Protein AF-A0A9Q0XWT3-F1 (afdb_monomer_lite)

Radius of gyration: 27.03 Å; chains: 1; bounding box: 46×19×81 Å

Foldseek 3Di:
DLVVQLVVLVVCVVVLVVDDPVCSVVVVVVSVVSNVVSVVVVVVVVVVVVVVVVVVVVVLLVVVQVVCVVVVNPPNDPQVPFDCPVPDSHDPCVVVVVVVVVVVVVVVD

Sequence (109 aa):
MAACQWALLNKLQPNLDTLPDMTRGDTSVAYQETLAESAQQMPLDRHTMDYATKSIATAVIIQHIAWFRLGSLAICSQTEDLSIDGEGLFHNTTDEIMNYIQKRRTTAK

Secondary structure (DSSP, 8-state):
-HHHHHHHHHHHHHHHTTS-HHHHHHHHHHHHHHHHHHHHHHHHHHHHHHHHHHHHHHHHHHHHHHHHHHTT----SSSTT----SSSSS-TTHHHHHHHHHHHHHHT-

Organism: NCBI:txid171643

pLDDT: mean 73.63, std 10.04, range [46.22, 89.12]

Structure (mmCIF, N/CA/C/O backbone):
data_AF-A0A9Q0XWT3-F1
#
_entry.id   AF-A0A9Q0XWT3-F1
#
loop_
_atom_site.group_PDB
_atom_site.id
_atom_site.type_symbol
_atom_site.label_atom_id
_atom_site.label_alt_id
_atom_site.label_comp_id
_atom_site.label_asym_id
_atom_site.label_entity_id
_atom_site.label_seq_id
_atom_site.pdbx_PDB_ins_code
_atom_site.Cartn_x
_atom_site.Cartn_y
_atom_site.Cartn_z
_atom_site.occupancy
_atom_site.B_iso_or_equiv
_atom_site.auth_seq_id
_atom_site.auth_comp_id
_atom_site.auth_asym_id
_atom_site.auth_atom_id
_atom_site.pdbx_PDB_model_num
ATOM 1 N N . MET A 1 1 ? 2.420 -0.225 -9.006 1.00 54.72 1 MET A N 1
ATOM 2 C CA . MET A 1 1 ? 2.632 -0.419 -10.467 1.00 54.72 1 MET A CA 1
ATOM 3 C C . MET A 1 1 ? 4.088 -0.184 -10.893 1.00 54.72 1 MET A C 1
ATOM 5 O O . MET A 1 1 ? 4.532 -0.816 -11.847 1.00 54.72 1 MET A O 1
ATOM 9 N N . ALA A 1 2 ? 4.859 0.612 -10.141 1.00 64.31 2 ALA A N 1
ATOM 10 C CA . ALA A 1 2 ? 6.248 0.974 -10.445 1.00 64.31 2 ALA A CA 1
ATOM 11 C C . ALA A 1 2 ? 7.226 -0.207 -10.661 1.00 64.31 2 ALA A C 1
ATOM 13 O O . ALA A 1 2 ? 8.051 -0.162 -11.568 1.00 64.31 2 ALA A O 1
ATOM 14 N N . ALA A 1 3 ? 7.127 -1.297 -9.887 1.00 67.00 3 ALA A N 1
ATOM 15 C CA . ALA A 1 3 ? 8.070 -2.424 -9.989 1.00 67.00 3 ALA A CA 1
ATOM 16 C C . ALA A 1 3 ? 7.982 -3.190 -11.327 1.00 67.00 3 ALA A C 1
ATOM 18 O O . ALA A 1 3 ? 9.003 -3.599 -11.878 1.00 67.00 3 ALA A O 1
ATOM 19 N N . CYS A 1 4 ? 6.772 -3.359 -11.875 1.00 71.62 4 CYS A N 1
ATOM 20 C CA . CYS A 1 4 ? 6.581 -3.990 -13.186 1.00 71.62 4 CYS A CA 1
ATOM 21 C C . CYS A 1 4 ? 7.065 -3.080 -14.320 1.00 71.62 4 CYS A C 1
ATOM 23 O O . CYS A 1 4 ? 7.706 -3.557 -15.252 1.00 71.62 4 CYS A O 1
ATOM 25 N N . GLN A 1 5 ? 6.803 -1.774 -14.220 1.00 76.00 5 GLN A N 1
ATOM 26 C CA . GLN A 1 5 ? 7.253 -0.789 -15.204 1.00 76.00 5 GLN A CA 1
ATOM 27 C C . GLN A 1 5 ? 8.785 -0.684 -15.237 1.00 76.00 5 GLN A C 1
ATOM 29 O O . GLN A 1 5 ? 9.377 -0.751 -16.310 1.00 76.00 5 GLN A O 1
ATOM 34 N N . TRP A 1 6 ? 9.435 -0.638 -14.073 1.00 78.62 6 TRP A N 1
ATOM 35 C CA . TRP A 1 6 ? 10.895 -0.639 -13.958 1.00 78.62 6 TRP A CA 1
ATOM 36 C C . TRP A 1 6 ? 11.531 -1.909 -14.549 1.00 78.62 6 TRP A C 1
ATOM 38 O O . TRP A 1 6 ? 12.494 -1.840 -15.313 1.00 78.62 6 TRP A O 1
ATOM 48 N N . ALA A 1 7 ? 10.956 -3.083 -14.268 1.00 78.81 7 ALA A N 1
ATOM 49 C CA . ALA A 1 7 ? 11.440 -4.348 -14.819 1.00 78.81 7 ALA A CA 1
ATOM 50 C C . ALA A 1 7 ? 11.287 -4.436 -16.350 1.00 78.81 7 ALA A C 1
ATOM 52 O O . ALA A 1 7 ? 12.130 -5.035 -17.019 1.00 78.81 7 ALA A O 1
ATOM 53 N N . LEU A 1 8 ? 10.225 -3.849 -16.910 1.00 79.44 8 LEU A N 1
ATOM 54 C CA . LEU A 1 8 ? 10.019 -3.764 -18.358 1.00 79.44 8 LEU A CA 1
ATOM 55 C C . LEU A 1 8 ? 11.006 -2.792 -19.016 1.00 79.44 8 LEU A C 1
ATOM 57 O O . LEU A 1 8 ? 11.576 -3.132 -20.051 1.00 79.44 8 LEU A O 1
ATOM 61 N N . LEU A 1 9 ? 11.262 -1.636 -18.395 1.00 80.56 9 LEU A N 1
ATOM 62 C CA . LEU A 1 9 ? 12.236 -0.652 -18.879 1.00 80.56 9 LEU A CA 1
ATOM 63 C C . LEU A 1 9 ? 13.650 -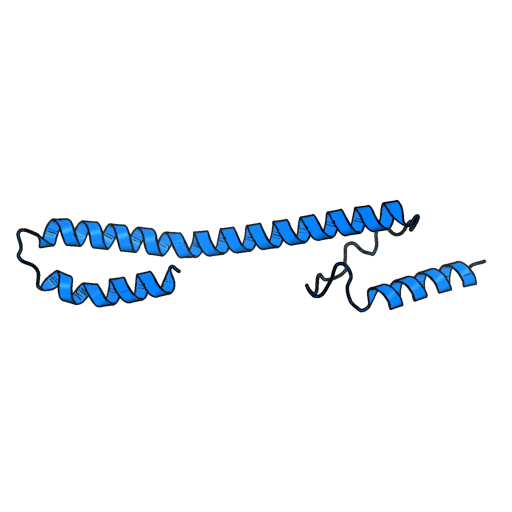1.245 -18.933 1.00 80.56 9 LEU A C 1
ATOM 65 O O . LEU A 1 9 ? 14.292 -1.203 -19.979 1.00 80.56 9 LEU A O 1
ATOM 69 N N . ASN A 1 10 ? 14.090 -1.941 -17.885 1.00 81.38 10 ASN A N 1
ATOM 70 C CA . ASN A 1 10 ? 15.409 -2.585 -17.893 1.00 81.38 10 ASN A CA 1
ATOM 71 C C . ASN A 1 10 ? 15.557 -3.676 -18.966 1.00 81.38 10 ASN A C 1
ATOM 73 O O . ASN A 1 10 ? 16.655 -3.914 -19.462 1.00 81.38 10 ASN A O 1
ATOM 77 N N . LYS A 1 11 ? 14.460 -4.339 -19.354 1.00 82.12 11 LYS A N 1
ATOM 78 C CA . LYS A 1 11 ? 14.463 -5.298 -20.472 1.00 82.12 11 LYS A CA 1
ATOM 79 C C . LYS A 1 11 ? 14.521 -4.620 -21.843 1.00 82.12 11 LYS A C 1
ATOM 81 O O . LYS A 1 11 ? 14.941 -5.259 -22.803 1.00 82.12 11 LYS A O 1
ATOM 86 N N . LEU A 1 12 ? 14.102 -3.358 -21.944 1.00 79.38 12 LEU A N 1
ATOM 87 C CA . LEU A 1 12 ? 14.168 -2.553 -23.167 1.00 79.38 12 LEU A CA 1
ATOM 88 C C . LEU A 1 12 ? 15.559 -1.948 -23.400 1.00 79.38 12 LEU A C 1
ATOM 90 O O . LEU A 1 12 ? 15.914 -1.703 -24.550 1.00 79.38 12 LEU A O 1
ATOM 94 N N . GLN A 1 13 ? 16.364 -1.780 -22.347 1.00 79.25 13 GLN A N 1
ATOM 95 C CA . GLN A 1 13 ? 17.728 -1.247 -22.420 1.00 79.25 13 GLN A CA 1
ATOM 96 C C . GLN A 1 13 ? 18.627 -1.873 -23.504 1.00 79.25 13 GLN A C 1
ATOM 98 O O . GLN A 1 13 ? 19.150 -1.120 -24.320 1.00 79.25 13 GLN A O 1
ATOM 103 N N . PRO A 1 14 ? 18.776 -3.207 -23.614 1.00 79.94 14 PRO A N 1
ATOM 104 C CA . PRO A 1 14 ? 19.620 -3.802 -24.656 1.00 79.94 14 PRO A CA 1
ATOM 105 C C . PRO A 1 14 ? 19.090 -3.574 -26.080 1.00 79.94 14 PRO A C 1
ATOM 107 O O . PRO A 1 14 ? 19.856 -3.618 -27.038 1.00 79.94 14 PRO A O 1
ATOM 110 N N . ASN A 1 15 ? 17.788 -3.315 -26.241 1.00 77.94 15 ASN A N 1
ATOM 111 C CA . ASN A 1 15 ? 17.206 -3.030 -27.550 1.00 77.94 15 ASN A CA 1
ATOM 112 C C . ASN A 1 15 ? 17.485 -1.584 -27.980 1.00 77.94 15 ASN A C 1
ATOM 114 O O . ASN A 1 15 ? 17.614 -1.336 -29.177 1.00 77.94 15 ASN A O 1
ATOM 118 N N . LEU A 1 16 ? 17.647 -0.655 -27.028 1.00 72.44 16 LEU A N 1
ATOM 119 C CA . LEU A 1 16 ? 17.985 0.749 -27.298 1.00 72.44 16 LEU A CA 1
ATOM 120 C C . LEU A 1 16 ? 19.351 0.900 -27.987 1.00 72.44 16 LEU A C 1
ATOM 122 O O . LEU A 1 16 ? 19.511 1.725 -28.888 1.00 72.44 16 LEU A O 1
ATOM 126 N N . ASP A 1 17 ? 20.303 0.032 -27.646 1.00 74.12 17 ASP A N 1
ATOM 127 C CA . ASP A 1 17 ? 21.642 0.025 -28.242 1.00 74.12 17 ASP A CA 1
ATOM 128 C C . ASP A 1 17 ? 21.638 -0.425 -29.713 1.00 74.12 17 ASP A C 1
ATOM 130 O O . ASP A 1 17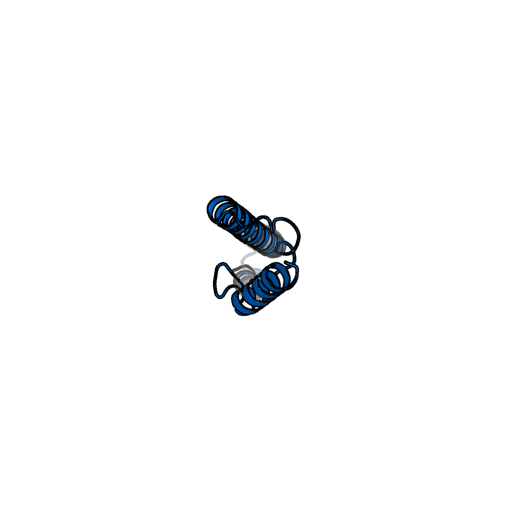 ? 22.539 -0.084 -30.479 1.00 74.12 17 ASP A O 1
ATOM 134 N N . THR A 1 18 ? 20.592 -1.135 -30.149 1.00 80.25 18 THR A N 1
ATOM 135 C CA . THR A 1 18 ? 20.456 -1.619 -31.533 1.00 80.25 18 THR A CA 1
ATOM 136 C C . THR A 1 18 ? 19.775 -0.624 -32.476 1.00 80.25 18 THR A C 1
ATOM 138 O O . THR A 1 18 ? 19.715 -0.877 -33.681 1.00 80.25 18 THR A O 1
ATOM 141 N N . LEU A 1 19 ? 19.289 0.520 -31.970 1.00 76.81 19 LEU A N 1
ATOM 142 C CA . LEU A 1 19 ? 18.659 1.533 -32.820 1.00 76.81 19 LEU A CA 1
ATOM 143 C C . LEU A 1 19 ? 19.671 2.260 -33.723 1.00 76.81 19 LEU A C 1
ATOM 145 O O . LEU A 1 19 ? 20.827 2.443 -33.330 1.00 76.81 19 LEU A O 1
ATOM 149 N N . PRO A 1 20 ? 19.224 2.745 -34.898 1.00 79.44 20 PRO A N 1
ATOM 150 C CA . PRO A 1 20 ? 19.990 3.661 -35.737 1.00 79.44 20 PRO A CA 1
ATOM 151 C C . PRO A 1 20 ? 20.394 4.935 -34.981 1.00 79.44 20 PRO A C 1
ATOM 153 O O . PRO A 1 20 ? 19.610 5.474 -34.193 1.00 79.44 20 PRO A O 1
ATOM 156 N N . ASP A 1 21 ? 21.584 5.467 -35.277 1.00 73.75 21 ASP A N 1
ATOM 157 C CA . ASP A 1 21 ? 22.158 6.624 -34.570 1.00 73.75 21 ASP A CA 1
ATOM 158 C C . ASP A 1 21 ? 21.261 7.875 -34.611 1.00 73.75 21 ASP A C 1
ATOM 160 O O . ASP A 1 21 ? 21.226 8.631 -33.643 1.00 73.75 21 ASP A O 1
ATOM 164 N N . MET A 1 22 ? 20.474 8.062 -35.681 1.00 70.88 22 MET A N 1
ATOM 165 C CA . MET A 1 22 ? 19.546 9.198 -35.819 1.00 70.88 22 MET A CA 1
ATOM 166 C C . MET A 1 22 ? 18.401 9.188 -34.797 1.00 70.88 22 MET A C 1
ATOM 168 O O . MET A 1 22 ? 17.849 10.240 -34.507 1.00 70.88 22 MET A O 1
ATOM 172 N N . THR A 1 23 ? 18.039 8.022 -34.257 1.00 75.12 23 THR A N 1
ATOM 173 C CA . THR A 1 23 ? 16.949 7.871 -33.275 1.00 75.12 23 THR A CA 1
ATOM 174 C C . THR A 1 23 ? 17.455 7.550 -31.874 1.00 75.12 23 THR A C 1
ATOM 176 O O . THR A 1 23 ? 16.741 7.784 -30.903 1.00 75.12 23 THR A O 1
ATOM 179 N N . ARG A 1 24 ? 18.692 7.042 -31.753 1.00 76.94 24 ARG A N 1
ATOM 180 C CA . ARG A 1 24 ? 19.267 6.591 -30.479 1.00 76.94 24 ARG A CA 1
ATOM 181 C C . ARG A 1 24 ? 19.334 7.717 -29.444 1.00 76.94 24 ARG A C 1
ATOM 183 O O . ARG A 1 24 ? 19.035 7.470 -28.279 1.00 76.94 24 ARG A O 1
ATOM 190 N N . GLY A 1 25 ? 19.681 8.936 -29.867 1.00 76.69 25 GLY A N 1
ATOM 191 C CA . GLY A 1 25 ? 19.765 10.110 -28.992 1.00 76.69 25 GLY A CA 1
ATOM 192 C C . GLY A 1 25 ? 18.444 10.405 -28.280 1.00 76.69 25 GLY A C 1
ATOM 193 O O . GLY A 1 25 ? 18.375 10.316 -27.055 1.00 76.69 25 GLY A O 1
ATOM 194 N N . ASP A 1 26 ? 17.384 10.655 -29.048 1.00 78.19 26 ASP A N 1
ATOM 195 C CA . ASP A 1 26 ? 16.062 10.997 -28.512 1.00 78.19 26 ASP A CA 1
ATOM 196 C C . ASP A 1 26 ? 15.465 9.852 -27.680 1.00 78.19 26 ASP A C 1
ATOM 198 O O . ASP A 1 26 ? 14.919 10.075 -26.599 1.00 78.19 26 ASP A O 1
ATOM 202 N N . THR A 1 27 ? 15.630 8.601 -28.127 1.00 79.94 27 THR A N 1
ATOM 203 C CA . THR A 1 27 ? 15.138 7.439 -27.369 1.00 79.94 27 THR A CA 1
ATOM 204 C C . THR A 1 27 ? 15.902 7.202 -26.067 1.00 79.94 27 THR A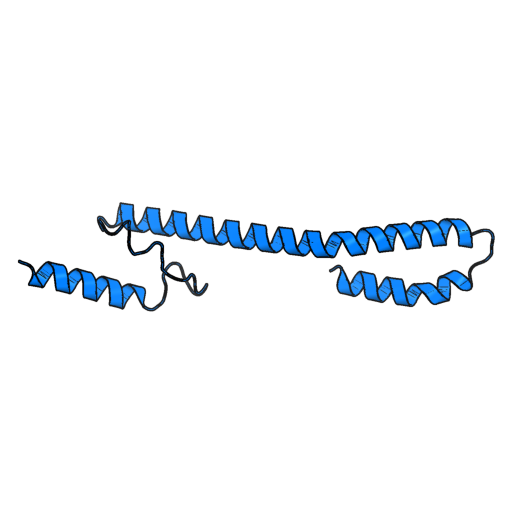 C 1
ATOM 206 O O . THR A 1 27 ? 15.311 6.729 -25.100 1.00 79.94 27 THR A O 1
ATOM 209 N N . SER A 1 28 ? 17.192 7.547 -26.011 1.00 80.56 28 SER A N 1
ATOM 210 C CA . SER A 1 28 ? 18.002 7.437 -24.792 1.00 80.56 28 SER A CA 1
ATOM 211 C C . SER A 1 28 ? 17.588 8.480 -23.754 1.00 80.56 28 SER A C 1
ATOM 213 O O . SER A 1 28 ? 17.446 8.153 -22.577 1.00 80.56 28 SER A O 1
ATOM 215 N N . VAL A 1 29 ? 17.304 9.712 -24.191 1.00 83.06 29 VAL A N 1
ATOM 216 C CA . VAL A 1 29 ? 16.776 10.769 -23.314 1.00 83.06 29 VAL A CA 1
ATOM 217 C C . VAL A 1 29 ? 15.413 10.366 -22.749 1.00 83.06 29 VAL A C 1
ATOM 219 O O . VAL A 1 29 ? 15.242 10.349 -21.532 1.00 83.06 29 VAL A O 1
ATOM 222 N N . ALA A 1 30 ? 14.481 9.921 -23.599 1.00 82.12 30 ALA A N 1
ATOM 223 C CA . ALA A 1 30 ? 13.169 9.448 -23.152 1.00 82.12 30 ALA A CA 1
ATOM 224 C C . ALA A 1 30 ? 13.266 8.234 -22.201 1.00 82.12 30 ALA A C 1
ATOM 226 O O . ALA A 1 30 ? 12.503 8.108 -21.240 1.00 82.12 30 ALA A O 1
ATOM 227 N N . TYR A 1 31 ? 14.230 7.337 -22.425 1.00 84.38 31 TYR A N 1
ATOM 228 C CA . TYR A 1 31 ? 14.495 6.213 -21.526 1.00 84.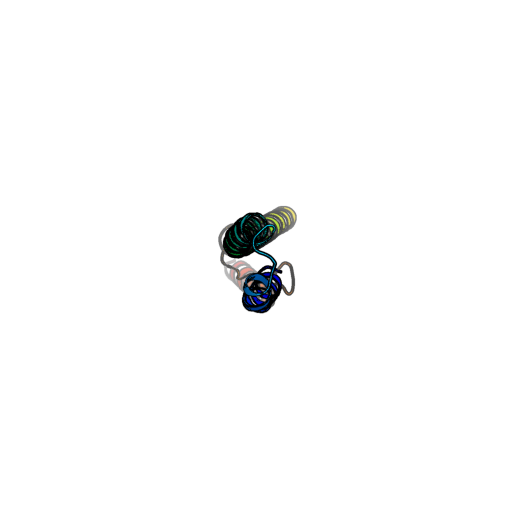38 31 TYR A CA 1
ATOM 229 C C . TYR A 1 31 ? 14.995 6.672 -20.145 1.00 84.38 31 TYR A C 1
ATOM 231 O O . TYR A 1 31 ? 14.559 6.157 -19.116 1.00 84.38 31 TYR A O 1
ATOM 239 N N . GLN A 1 32 ? 15.876 7.671 -20.098 1.00 82.94 32 GLN A N 1
ATOM 240 C CA . GLN A 1 32 ? 16.359 8.234 -18.835 1.00 82.94 32 GLN A CA 1
ATOM 241 C C . GLN A 1 32 ? 15.255 8.973 -18.071 1.00 82.94 32 GLN A C 1
ATOM 243 O O . GLN A 1 32 ? 15.143 8.811 -16.855 1.00 82.94 32 GLN A O 1
ATOM 248 N N . GLU A 1 33 ? 14.411 9.731 -18.771 1.00 82.94 33 GLU A N 1
ATOM 249 C CA . GLU A 1 33 ? 13.260 10.416 -18.174 1.00 82.94 33 GLU A CA 1
ATOM 250 C C . GLU A 1 33 ? 12.255 9.420 -17.582 1.00 82.94 33 GLU A C 1
ATOM 252 O O . GLU A 1 33 ? 11.847 9.558 -16.429 1.00 82.94 33 GLU A O 1
ATOM 257 N N . THR A 1 34 ? 11.926 8.354 -18.316 1.00 82.31 34 THR A N 1
ATOM 258 C CA . THR A 1 34 ? 11.007 7.308 -17.832 1.00 82.31 34 THR A CA 1
ATOM 259 C C . THR A 1 34 ? 11.578 6.510 -16.658 1.00 82.31 34 THR A C 1
ATOM 261 O O . THR A 1 34 ? 10.836 6.141 -15.742 1.00 82.31 34 THR A O 1
ATOM 264 N N . LEU A 1 35 ? 12.895 6.281 -16.618 1.00 82.75 35 LEU A N 1
ATOM 265 C CA . LEU A 1 35 ? 13.555 5.712 -15.442 1.00 82.75 35 LEU A CA 1
ATOM 266 C C . LEU A 1 35 ? 13.447 6.641 -14.228 1.00 82.75 35 LEU A C 1
ATOM 268 O O . LEU A 1 35 ? 13.083 6.173 -13.145 1.00 82.75 35 LEU A O 1
ATOM 272 N N . ALA A 1 36 ? 13.713 7.938 -14.398 1.00 82.56 36 ALA A N 1
ATOM 273 C CA . ALA A 1 36 ? 13.606 8.923 -13.325 1.00 82.56 36 ALA A CA 1
ATOM 274 C C . ALA A 1 36 ? 12.170 9.022 -12.779 1.00 82.56 36 ALA A C 1
ATOM 276 O O . ALA A 1 36 ? 11.974 9.028 -11.563 1.00 82.56 36 ALA A O 1
ATOM 277 N N . GLU A 1 37 ? 11.167 9.011 -13.657 1.00 81.56 37 GLU A N 1
ATOM 278 C CA . GLU A 1 37 ? 9.755 9.011 -13.273 1.00 81.56 37 GLU A CA 1
ATOM 279 C C . GLU A 1 37 ? 9.379 7.733 -12.504 1.00 81.56 37 GLU A C 1
ATOM 281 O O . GLU A 1 37 ? 8.787 7.800 -11.426 1.00 81.56 37 GLU A O 1
ATOM 286 N N . SER A 1 38 ? 9.799 6.557 -12.987 1.00 79.75 38 SER A N 1
ATOM 287 C CA . SER A 1 38 ? 9.529 5.279 -12.309 1.00 79.75 38 SER A CA 1
ATOM 288 C C . SER A 1 38 ? 10.138 5.211 -10.900 1.00 79.75 38 SER A C 1
ATOM 290 O O . SER A 1 38 ? 9.537 4.647 -9.981 1.00 79.75 38 SER A O 1
ATOM 292 N N . ALA A 1 39 ? 11.303 5.837 -10.700 1.00 79.75 39 ALA A N 1
ATOM 293 C CA . ALA A 1 39 ? 11.954 5.925 -9.399 1.00 79.75 39 ALA A CA 1
ATOM 294 C C . ALA A 1 39 ? 11.180 6.825 -8.421 1.00 79.75 39 ALA A C 1
ATOM 296 O O . ALA A 1 39 ? 11.178 6.558 -7.220 1.00 79.75 39 ALA A O 1
ATOM 297 N N . GLN A 1 40 ? 10.488 7.854 -8.919 1.00 81.12 40 GLN A N 1
ATOM 298 C CA . GLN A 1 40 ? 9.650 8.750 -8.114 1.00 81.12 40 GLN A CA 1
ATOM 299 C C . GLN A 1 40 ? 8.270 8.158 -7.787 1.00 81.12 40 GLN A C 1
ATOM 301 O O . GLN A 1 40 ? 7.664 8.527 -6.781 1.00 81.12 40 GLN A O 1
ATOM 306 N N . GLN A 1 41 ? 7.786 7.193 -8.571 1.00 80.25 41 GLN A N 1
ATOM 307 C CA . GLN A 1 41 ? 6.515 6.520 -8.294 1.00 80.25 41 GLN A CA 1
ATOM 308 C C . GLN A 1 41 ? 6.563 5.635 -7.041 1.00 80.25 41 GLN A C 1
ATOM 310 O O . GLN A 1 41 ? 5.581 5.561 -6.313 1.00 80.25 41 GLN A O 1
ATOM 315 N N . MET A 1 42 ? 7.696 4.991 -6.733 1.00 75.75 42 MET A N 1
ATOM 316 C CA . MET A 1 42 ? 7.822 4.171 -5.516 1.00 75.75 42 MET A CA 1
ATOM 317 C C . MET A 1 42 ? 7.623 4.959 -4.205 1.00 75.75 42 MET A C 1
ATOM 319 O O . MET A 1 42 ? 6.836 4.516 -3.363 1.00 75.75 42 MET A O 1
ATOM 323 N N . PRO A 1 43 ? 8.301 6.104 -3.974 1.00 81.06 43 PRO A N 1
ATOM 324 C CA . PRO A 1 43 ? 8.048 6.909 -2.786 1.00 81.06 43 PRO A CA 1
ATOM 325 C C . PRO A 1 43 ? 6.647 7.525 -2.809 1.00 81.06 43 PRO A C 1
ATOM 327 O O . PRO A 1 43 ? 6.030 7.609 -1.750 1.00 81.06 43 PRO A O 1
ATOM 330 N N . LEU A 1 44 ? 6.115 7.894 -3.981 1.00 84.38 44 LEU A N 1
ATOM 331 C CA . LEU A 1 44 ? 4.742 8.387 -4.103 1.00 84.38 44 LEU A CA 1
ATOM 332 C C . LEU A 1 44 ? 3.726 7.333 -3.644 1.00 84.38 44 LEU A C 1
ATOM 334 O O . LEU A 1 44 ? 2.933 7.625 -2.754 1.00 84.38 44 LEU A O 1
ATOM 338 N N . ASP A 1 45 ? 3.814 6.101 -4.156 1.00 81.38 45 ASP A N 1
ATOM 339 C CA . ASP A 1 45 ? 2.963 4.972 -3.754 1.00 81.38 45 ASP A CA 1
ATOM 340 C C . ASP A 1 45 ? 3.028 4.758 -2.228 1.00 81.38 45 ASP A C 1
ATOM 342 O O . ASP A 1 45 ? 2.003 4.573 -1.565 1.00 81.38 45 ASP A O 1
ATOM 346 N N . ARG A 1 46 ? 4.230 4.853 -1.639 1.00 83.56 46 ARG A N 1
ATOM 347 C CA . ARG A 1 46 ? 4.427 4.743 -0.186 1.00 83.56 46 ARG A CA 1
ATOM 348 C C . ARG A 1 46 ? 3.756 5.884 0.582 1.00 83.56 46 ARG A C 1
ATOM 350 O O . ARG A 1 46 ? 3.115 5.628 1.599 1.00 83.56 46 ARG A O 1
ATOM 357 N N . HIS A 1 47 ? 3.895 7.125 0.122 1.00 86.69 47 HIS A N 1
ATOM 358 C CA . HIS A 1 47 ? 3.245 8.280 0.742 1.00 86.69 47 HIS A CA 1
ATOM 359 C C . HIS A 1 47 ? 1.721 8.204 0.629 1.00 86.69 47 HIS A C 1
ATOM 361 O O . HIS A 1 47 ? 1.027 8.499 1.600 1.00 86.69 47 HIS A O 1
ATOM 367 N N . THR A 1 48 ? 1.195 7.762 -0.513 1.00 86.88 48 THR A N 1
ATOM 368 C CA . THR A 1 48 ? -0.241 7.546 -0.708 1.00 86.88 48 THR A CA 1
ATOM 369 C C . THR A 1 48 ? -0.768 6.466 0.231 1.00 86.88 48 THR A C 1
ATOM 371 O O . THR A 1 48 ? -1.812 6.662 0.851 1.00 86.88 48 THR A O 1
ATOM 374 N N . MET A 1 49 ? -0.037 5.360 0.398 1.00 85.38 49 MET A N 1
ATOM 375 C CA . MET A 1 49 ? -0.406 4.299 1.338 1.00 85.38 49 MET A CA 1
ATOM 376 C C . MET A 1 49 ? -0.388 4.789 2.795 1.00 85.38 49 MET A C 1
ATOM 378 O O . MET A 1 49 ? -1.331 4.520 3.540 1.00 85.38 49 MET A O 1
ATOM 382 N N . ASP A 1 50 ? 0.639 5.536 3.206 1.00 86.88 50 ASP A N 1
ATOM 383 C CA . ASP A 1 50 ? 0.730 6.116 4.554 1.00 86.88 50 ASP A CA 1
ATOM 384 C C . ASP A 1 50 ? -0.410 7.115 4.817 1.00 86.88 50 ASP A C 1
ATOM 386 O O . ASP A 1 50 ? -1.082 7.053 5.849 1.00 86.88 50 ASP A O 1
ATOM 390 N N . TYR A 1 51 ? -0.701 7.986 3.848 1.00 89.12 51 TYR A N 1
ATOM 391 C CA . TYR A 1 51 ? -1.822 8.920 3.926 1.00 89.12 51 TYR A CA 1
ATOM 392 C C . TYR A 1 51 ? -3.170 8.197 4.028 1.00 89.12 51 TYR A C 1
ATOM 394 O O . TYR A 1 51 ? -3.973 8.524 4.902 1.00 89.12 51 TYR A O 1
ATOM 402 N N . ALA A 1 52 ? -3.413 7.193 3.181 1.00 86.12 52 ALA A N 1
ATOM 403 C CA . ALA A 1 52 ? -4.640 6.403 3.214 1.00 86.12 52 ALA A CA 1
ATOM 404 C C . ALA A 1 52 ? -4.813 5.697 4.567 1.00 86.12 52 ALA A C 1
ATOM 406 O O . ALA A 1 52 ? -5.884 5.765 5.166 1.00 86.12 52 ALA A O 1
ATOM 407 N N . THR A 1 53 ? -3.739 5.101 5.092 1.00 83.00 53 THR A N 1
ATOM 408 C CA . THR A 1 53 ? -3.744 4.426 6.398 1.00 83.00 53 THR A CA 1
ATOM 409 C C . THR A 1 53 ? -4.094 5.403 7.522 1.00 83.00 53 THR A C 1
ATOM 411 O O . THR A 1 53 ? -4.990 5.137 8.322 1.00 83.00 53 THR A O 1
ATOM 414 N N . LYS A 1 54 ? -3.454 6.580 7.554 1.00 84.94 54 LYS A N 1
ATOM 415 C CA . LYS A 1 54 ? -3.744 7.631 8.544 1.00 84.94 54 LYS A CA 1
ATOM 416 C C . LYS A 1 54 ? -5.165 8.177 8.416 1.00 84.94 54 LYS A C 1
ATOM 418 O O . LYS A 1 54 ? -5.817 8.430 9.428 1.00 84.94 54 LYS A O 1
ATOM 423 N N . SER A 1 55 ? -5.658 8.344 7.190 1.00 84.62 55 SER A N 1
ATOM 424 C CA . SER A 1 55 ? -7.023 8.805 6.922 1.00 84.62 55 SER A CA 1
ATOM 425 C C . SER A 1 55 ? -8.061 7.810 7.447 1.00 84.62 55 SER A C 1
ATOM 427 O O . SER A 1 55 ? -8.978 8.211 8.164 1.00 84.62 55 SER A O 1
ATOM 429 N N . ILE A 1 56 ? -7.869 6.513 7.182 1.00 84.25 56 ILE A N 1
ATOM 430 C CA . ILE A 1 56 ? -8.737 5.443 7.692 1.00 84.25 56 ILE A CA 1
ATOM 431 C C . ILE A 1 56 ? -8.700 5.407 9.222 1.00 84.25 56 ILE A C 1
ATOM 433 O O . ILE A 1 56 ? -9.757 5.425 9.849 1.00 84.25 56 ILE A O 1
ATOM 437 N N . ALA A 1 57 ? -7.512 5.437 9.834 1.00 80.81 57 ALA A N 1
ATOM 438 C CA . ALA A 1 57 ? -7.381 5.464 11.291 1.00 80.81 57 ALA A CA 1
ATOM 439 C C . ALA A 1 57 ? -8.116 6.667 11.908 1.00 80.81 57 ALA A C 1
ATOM 441 O O . ALA A 1 57 ? -8.862 6.520 12.873 1.00 80.81 57 ALA A O 1
ATOM 442 N N . THR A 1 58 ? -7.982 7.850 11.302 1.00 82.25 58 THR A N 1
ATOM 443 C CA . THR A 1 58 ? -8.684 9.061 11.752 1.00 82.25 58 THR A CA 1
ATOM 444 C C . THR A 1 58 ? -10.203 8.908 11.640 1.00 82.25 58 THR A C 1
ATOM 446 O O . THR A 1 58 ? -10.928 9.265 12.567 1.00 82.25 58 THR A O 1
ATOM 449 N N . ALA A 1 59 ? -10.703 8.353 10.532 1.00 83.00 59 ALA A N 1
ATOM 450 C CA . ALA A 1 59 ? -12.131 8.109 10.340 1.00 83.00 59 ALA A CA 1
ATOM 451 C C . ALA A 1 59 ? -12.689 7.130 11.386 1.00 83.00 59 ALA A C 1
ATOM 453 O O . ALA A 1 59 ? -13.748 7.382 11.962 1.00 83.00 59 ALA A O 1
ATOM 454 N N . VAL A 1 60 ? -11.946 6.060 11.678 1.00 79.06 60 VAL A N 1
ATOM 455 C CA . VAL A 1 60 ? -12.288 5.078 12.712 1.00 79.06 60 VAL A CA 1
ATOM 456 C C . VAL A 1 60 ? -12.324 5.733 14.094 1.00 79.06 60 VAL A C 1
ATOM 458 O O . VAL A 1 60 ? -13.300 5.548 14.818 1.00 79.06 60 VAL A O 1
ATOM 461 N N . ILE A 1 61 ? -11.335 6.556 14.454 1.00 77.44 61 ILE A N 1
ATOM 462 C CA . ILE A 1 61 ? -11.316 7.288 15.735 1.00 77.44 61 ILE A CA 1
ATOM 463 C C . ILE A 1 61 ? -12.529 8.223 15.856 1.00 77.44 61 ILE A C 1
ATOM 465 O O . ILE A 1 61 ? -13.208 8.233 16.882 1.00 77.44 61 ILE A O 1
ATOM 469 N N . ILE A 1 62 ? -12.855 8.982 14.804 1.00 79.75 62 ILE A N 1
ATOM 470 C CA . ILE A 1 62 ? -14.028 9.871 14.805 1.00 79.75 62 ILE A CA 1
ATOM 471 C C . ILE A 1 62 ? -15.318 9.067 15.006 1.00 79.75 62 ILE A C 1
ATOM 473 O O . ILE A 1 62 ? -16.177 9.469 15.794 1.00 79.75 62 ILE A O 1
ATOM 477 N N . GLN A 1 63 ? -15.454 7.926 14.326 1.00 77.00 63 GLN A N 1
ATOM 478 C CA . GLN A 1 63 ? -16.608 7.043 14.489 1.00 77.00 63 GLN A CA 1
ATOM 479 C C . GLN A 1 63 ? -16.698 6.482 15.913 1.00 77.00 63 GLN A C 1
ATOM 481 O O . GLN A 1 63 ? -17.782 6.514 16.494 1.00 77.00 63 GLN A O 1
ATOM 486 N N . HIS A 1 64 ? -15.585 6.056 16.514 1.00 73.88 64 HIS A N 1
ATOM 487 C CA . HIS A 1 64 ? -15.548 5.640 17.920 1.00 73.88 64 HIS A CA 1
ATOM 488 C C . HIS A 1 64 ? -16.032 6.747 18.854 1.00 73.88 64 HIS A C 1
ATOM 490 O O . HIS A 1 64 ? -16.926 6.526 19.670 1.00 73.88 64 HIS A O 1
ATOM 496 N N . ILE A 1 65 ? -15.484 7.958 18.715 1.00 74.69 65 ILE A N 1
ATOM 497 C CA . ILE A 1 65 ? -15.870 9.110 19.539 1.00 74.69 65 ILE A CA 1
ATOM 498 C C . ILE A 1 65 ? -17.369 9.401 19.384 1.00 74.69 65 ILE A C 1
ATOM 500 O O . ILE A 1 65 ? -18.049 9.667 20.378 1.00 74.69 65 ILE A O 1
ATOM 504 N N . ALA A 1 66 ? -17.906 9.330 18.163 1.00 75.00 66 ALA A N 1
ATOM 505 C CA . ALA A 1 66 ? -19.331 9.521 17.908 1.00 75.00 66 ALA A CA 1
ATOM 506 C C . ALA A 1 66 ? -20.189 8.453 18.608 1.00 75.00 66 ALA A C 1
ATOM 508 O O . ALA A 1 66 ? -21.161 8.798 19.282 1.00 75.00 66 ALA A O 1
ATOM 509 N N . TRP A 1 67 ? -19.802 7.178 18.516 1.00 73.00 67 TRP A N 1
ATOM 510 C CA . TRP A 1 67 ? -20.485 6.074 19.192 1.00 73.00 67 TRP A CA 1
ATOM 511 C C . TRP A 1 67 ? -20.480 6.223 20.718 1.00 73.00 67 TRP A C 1
ATOM 513 O O . TRP A 1 67 ? -21.535 6.104 21.343 1.00 73.00 67 TRP A O 1
ATOM 523 N N . PHE A 1 68 ? -19.341 6.560 21.330 1.00 70.06 68 PHE A N 1
ATOM 524 C CA . PHE A 1 68 ? -19.267 6.766 22.783 1.00 70.06 68 PHE A CA 1
ATOM 525 C C . PHE A 1 68 ? -20.090 7.968 23.254 1.00 70.06 68 PHE A C 1
ATOM 527 O O . PHE A 1 68 ? -20.762 7.887 24.287 1.00 70.06 68 PHE A O 1
ATOM 534 N N . ARG A 1 69 ? -20.094 9.066 22.483 1.00 68.06 69 ARG A N 1
ATOM 535 C CA . ARG A 1 69 ? -20.919 10.249 22.778 1.00 68.06 69 ARG A CA 1
ATOM 536 C C . ARG A 1 69 ? -22.416 9.945 22.698 1.00 68.06 69 ARG A C 1
ATOM 538 O O . ARG A 1 69 ? -23.162 10.430 23.544 1.00 68.06 69 ARG A O 1
ATOM 545 N N . LEU A 1 70 ? -22.852 9.139 21.728 1.00 68.00 70 LEU A N 1
ATOM 546 C CA . LEU A 1 70 ? -24.251 8.711 21.598 1.00 68.00 70 LEU A CA 1
ATOM 547 C C . LEU A 1 70 ? -24.659 7.702 22.683 1.00 68.00 70 LEU A C 1
ATOM 549 O O . LEU A 1 70 ? -25.797 7.722 23.143 1.00 68.00 70 LEU A O 1
ATOM 553 N N . GLY A 1 71 ? -23.734 6.847 23.123 1.00 63.12 71 GLY A N 1
ATOM 554 C CA . GLY A 1 71 ? -23.993 5.781 24.092 1.00 63.12 71 GLY A CA 1
ATOM 555 C C . GLY A 1 71 ? -24.063 6.203 25.565 1.00 63.12 71 GLY A C 1
ATOM 556 O O . GLY A 1 71 ? -24.215 5.334 26.418 1.00 63.12 71 GLY A O 1
ATOM 557 N N . SER A 1 72 ? -23.931 7.492 25.914 1.00 58.09 72 SER A N 1
ATOM 558 C CA . SER A 1 72 ? -23.847 7.955 27.320 1.00 58.09 72 SER A CA 1
ATOM 559 C C . SER A 1 72 ? -22.713 7.278 28.127 1.00 58.09 72 SER A C 1
ATOM 561 O O . SER A 1 72 ? -22.726 7.235 29.364 1.00 58.09 72 SER A O 1
ATOM 563 N N . LEU A 1 73 ? -21.697 6.745 27.448 1.00 58.16 73 LEU A N 1
ATOM 564 C CA . LEU A 1 73 ? -20.559 6.088 28.074 1.00 58.16 73 LEU A CA 1
ATOM 565 C C . LEU A 1 73 ? -19.461 7.129 28.287 1.00 58.16 73 LEU A C 1
ATOM 567 O O . LEU A 1 73 ? -18.738 7.499 27.370 1.00 58.16 73 LEU A O 1
ATOM 571 N N . ALA A 1 74 ? -19.339 7.613 29.524 1.00 54.28 74 ALA A N 1
ATOM 572 C CA . ALA A 1 74 ? -18.302 8.553 29.960 1.00 54.28 74 ALA A CA 1
ATOM 573 C C . ALA A 1 74 ? -16.901 7.902 30.044 1.00 54.28 74 ALA A C 1
ATOM 575 O O . ALA A 1 74 ? -16.220 8.018 31.061 1.00 54.28 74 ALA A O 1
ATOM 576 N N . ILE A 1 75 ? -16.496 7.158 29.015 1.00 54.41 75 ILE A N 1
ATOM 577 C CA . ILE A 1 75 ? -15.196 6.487 28.902 1.00 54.41 75 ILE A CA 1
ATOM 578 C C . ILE A 1 75 ? -14.528 7.069 27.659 1.00 54.41 75 ILE A C 1
ATOM 580 O O . ILE A 1 75 ? -14.412 6.427 26.628 1.00 54.41 75 ILE A O 1
ATOM 584 N N . CYS A 1 76 ? -14.173 8.349 27.729 1.00 48.66 76 CYS A N 1
ATOM 585 C CA . CYS A 1 76 ? -13.546 9.038 26.602 1.00 48.66 76 CYS A CA 1
ATOM 586 C C . CYS A 1 76 ? -12.019 8.844 26.576 1.00 48.66 76 CYS A C 1
ATOM 588 O O . CYS A 1 76 ? -11.391 9.259 25.617 1.00 48.66 76 CYS A O 1
ATOM 590 N N . SER A 1 77 ? -11.414 8.252 27.617 1.00 48.12 77 SER A N 1
ATOM 591 C CA . SER A 1 77 ? -9.959 8.326 27.837 1.00 48.12 77 SER A CA 1
ATOM 592 C C . SER A 1 77 ? -9.210 6.989 27.867 1.00 48.12 77 SER A C 1
ATOM 594 O O . SER A 1 77 ? -8.009 7.003 28.086 1.00 48.12 77 SER A O 1
ATOM 596 N N . GLN A 1 78 ? -9.883 5.838 27.738 1.00 51.00 78 GLN A N 1
ATOM 597 C CA . GLN A 1 78 ? -9.213 4.517 27.745 1.00 51.00 78 GLN A CA 1
ATOM 598 C C . GLN A 1 78 ? -9.396 3.728 26.448 1.00 51.00 78 GLN A C 1
ATOM 600 O O . GLN A 1 78 ? -8.766 2.697 26.258 1.00 51.00 78 GLN A O 1
ATOM 605 N N . THR A 1 79 ? -10.257 4.202 25.553 1.00 51.66 79 THR A N 1
ATOM 606 C CA . THR A 1 79 ? -10.546 3.541 24.278 1.00 51.66 79 THR A CA 1
ATOM 607 C C . THR A 1 79 ? -9.724 4.105 23.123 1.00 51.66 79 THR A C 1
ATOM 609 O O . THR A 1 79 ? -9.755 3.538 22.039 1.00 51.66 79 THR A O 1
ATOM 612 N N . GLU A 1 80 ? -8.974 5.191 23.348 1.00 50.44 80 GLU A N 1
ATOM 613 C CA . GLU A 1 80 ? -8.017 5.741 22.374 1.00 50.44 80 GLU A CA 1
ATOM 614 C C . GLU A 1 80 ? -6.803 4.815 22.147 1.00 50.44 80 GLU A C 1
ATOM 616 O O . GLU A 1 80 ? -6.150 4.934 21.116 1.00 50.44 80 GLU A O 1
ATOM 621 N N . ASP A 1 81 ? -6.557 3.851 23.046 1.00 53.53 81 ASP A N 1
ATOM 622 C CA . ASP A 1 81 ? -5.443 2.890 22.965 1.00 53.53 81 ASP A CA 1
ATOM 623 C C . ASP A 1 81 ? -5.823 1.529 22.342 1.00 53.53 81 ASP A C 1
ATOM 625 O O . ASP A 1 81 ? -5.005 0.607 22.310 1.00 53.53 81 ASP A O 1
ATOM 629 N N . LEU A 1 82 ? -7.060 1.352 21.862 1.00 56.88 82 LEU A N 1
ATOM 630 C CA . LEU A 1 82 ? -7.470 0.091 21.234 1.00 56.88 82 LEU A CA 1
ATOM 631 C C . LEU A 1 82 ? -6.858 -0.028 19.833 1.00 56.88 82 LEU A C 1
ATOM 633 O O . LEU A 1 82 ? -7.070 0.824 18.968 1.00 56.88 82 LEU A O 1
ATOM 637 N N . SER A 1 83 ? -6.104 -1.106 19.607 1.00 58.47 83 SER A N 1
ATOM 638 C CA . SER A 1 83 ? -5.556 -1.438 18.294 1.00 58.47 83 SER A CA 1
ATOM 639 C C . SER A 1 83 ? -6.680 -1.635 17.276 1.00 58.47 83 SER A C 1
ATOM 641 O O . SER A 1 83 ? -7.687 -2.294 17.543 1.00 58.47 83 SER A O 1
ATOM 643 N N . ILE A 1 84 ? -6.511 -1.042 16.093 1.00 63.44 84 ILE A N 1
ATOM 644 C CA . ILE A 1 84 ? -7.440 -1.212 14.975 1.00 63.44 84 ILE A CA 1
ATOM 645 C C . ILE A 1 84 ? -7.056 -2.505 14.250 1.00 63.44 84 ILE A C 1
ATOM 647 O O . ILE A 1 84 ? -6.119 -2.512 13.455 1.00 63.44 84 ILE A O 1
ATOM 651 N N . ASP A 1 85 ? -7.796 -3.580 14.510 1.00 63.78 85 ASP A N 1
ATOM 652 C CA . ASP A 1 85 ? -7.569 -4.900 13.895 1.00 63.78 85 ASP A CA 1
ATOM 653 C C . ASP A 1 85 ? -8.170 -5.031 12.483 1.00 63.78 85 ASP A C 1
ATOM 655 O O . ASP A 1 85 ? -7.946 -6.018 11.787 1.00 63.78 85 ASP A O 1
ATOM 659 N N . GLY A 1 86 ? -8.929 -4.032 12.021 1.00 63.34 86 GLY A N 1
ATOM 660 C CA . GLY A 1 86 ? -9.479 -3.985 10.660 1.00 63.34 86 GLY A CA 1
ATOM 661 C C . GLY A 1 86 ? -10.676 -4.910 10.397 1.00 63.34 86 GLY A C 1
ATOM 662 O O . GLY A 1 86 ? -11.289 -4.801 9.339 1.00 63.34 86 GLY A O 1
ATOM 663 N N . GLU A 1 87 ? -11.053 -5.771 11.348 1.00 68.00 87 GLU A N 1
ATOM 664 C CA . GLU A 1 87 ? -12.229 -6.655 11.251 1.00 68.00 87 GLU A CA 1
ATOM 665 C C . GLU A 1 87 ? -13.561 -5.938 11.547 1.00 68.00 87 GLU A C 1
ATOM 667 O O . GLU A 1 87 ? -14.630 -6.409 11.157 1.00 68.00 87 GLU A O 1
ATOM 672 N N . GLY A 1 88 ? -13.520 -4.773 12.198 1.00 63.38 88 GLY A N 1
ATOM 673 C CA . GLY A 1 88 ? -14.708 -4.020 12.585 1.00 63.38 88 GLY A CA 1
ATOM 674 C C . GLY A 1 88 ? -14.371 -2.676 13.219 1.00 63.38 88 GLY A C 1
ATOM 675 O O . GLY A 1 88 ? -13.206 -2.287 13.294 1.00 63.38 88 GLY A O 1
ATOM 676 N N . LEU A 1 89 ? -15.407 -1.951 13.662 1.00 65.69 89 LEU A N 1
ATOM 677 C CA . LEU A 1 89 ? -15.207 -0.674 14.345 1.00 65.69 89 LEU A CA 1
ATOM 678 C C . LEU A 1 89 ? -14.448 -0.893 15.655 1.00 65.69 89 LEU A C 1
ATOM 680 O O . LEU A 1 89 ? -13.473 -0.209 15.883 1.00 65.69 89 LEU A O 1
ATOM 684 N N . PHE A 1 90 ? -14.832 -1.880 16.460 1.00 69.69 90 PHE A N 1
ATOM 685 C CA . PHE A 1 90 ? -14.190 -2.180 17.738 1.00 69.69 90 PHE A CA 1
ATOM 686 C C . PHE A 1 90 ? -13.365 -3.469 17.659 1.00 69.69 90 PHE A C 1
ATOM 688 O O . PHE A 1 90 ? -13.693 -4.374 16.895 1.00 69.69 90 PHE A O 1
ATOM 695 N N . HIS A 1 91 ? -12.328 -3.576 18.491 1.00 71.38 91 HIS A N 1
ATOM 696 C CA . HIS A 1 91 ? -11.562 -4.813 18.663 1.00 71.38 91 HIS A CA 1
ATOM 697 C C . HIS A 1 91 ? -12.435 -5.901 19.315 1.00 71.38 91 HIS A C 1
ATOM 699 O O . HIS A 1 91 ? -13.277 -5.582 20.160 1.00 71.38 91 HIS A O 1
ATOM 705 N N . ASN A 1 92 ? -12.189 -7.181 19.021 1.00 71.56 92 ASN A N 1
ATOM 706 C CA . ASN A 1 92 ? -12.976 -8.320 19.534 1.00 71.56 92 ASN A CA 1
ATOM 707 C C . ASN A 1 92 ? -13.021 -8.424 21.076 1.00 71.56 92 ASN A C 1
ATOM 709 O O . ASN A 1 92 ? -13.906 -9.053 21.645 1.00 71.56 92 ASN A O 1
ATOM 713 N N . THR A 1 93 ? -12.089 -7.773 21.772 1.00 71.56 93 THR A N 1
ATOM 714 C CA . THR A 1 93 ? -11.989 -7.738 23.244 1.00 71.56 93 THR A CA 1
ATOM 715 C C . THR A 1 93 ? -12.741 -6.561 23.874 1.00 71.56 93 THR A C 1
ATOM 717 O O . THR A 1 93 ? -12.828 -6.460 25.099 1.00 71.56 93 THR A O 1
ATOM 720 N N . THR A 1 94 ? -13.303 -5.661 23.063 1.00 71.75 94 THR A N 1
ATOM 721 C CA . THR A 1 94 ? -13.973 -4.441 23.543 1.00 71.75 94 THR A CA 1
ATOM 722 C C . THR A 1 94 ? -15.176 -4.776 24.423 1.00 71.75 94 THR A C 1
ATOM 724 O O . THR A 1 94 ? -15.353 -4.159 25.473 1.00 71.75 94 THR A O 1
ATOM 727 N N . ASP A 1 95 ? -15.949 -5.805 24.070 1.00 72.75 95 ASP A N 1
ATOM 728 C CA . ASP A 1 95 ? -17.096 -6.254 24.867 1.00 72.75 95 ASP A CA 1
ATOM 729 C C . ASP A 1 95 ? -16.679 -6.783 26.248 1.00 72.75 95 ASP A C 1
ATOM 731 O O . ASP A 1 95 ? -17.362 -6.549 27.251 1.00 72.75 95 ASP A O 1
ATOM 735 N N . GLU A 1 96 ? -15.535 -7.462 26.339 1.00 76.88 96 GLU A N 1
ATOM 736 C CA . GLU A 1 96 ? -14.994 -7.959 27.607 1.00 76.88 96 GLU A CA 1
ATOM 737 C C . 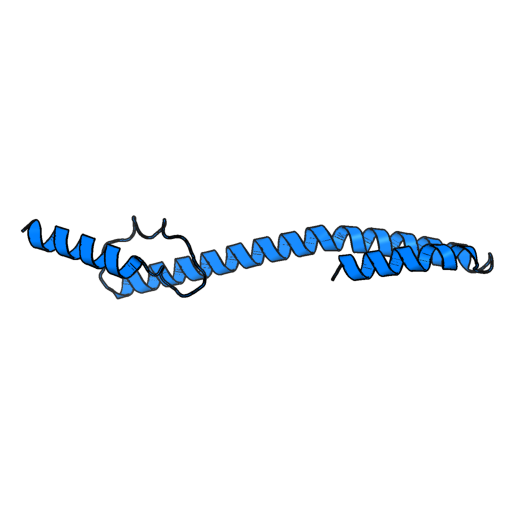GLU A 1 96 ? -14.554 -6.803 28.514 1.00 76.88 96 GLU A C 1
ATOM 739 O O . GLU A 1 96 ? -14.885 -6.777 29.706 1.00 76.88 96 GLU A O 1
ATOM 744 N N . ILE A 1 97 ? -13.873 -5.805 27.942 1.00 75.12 97 ILE A N 1
ATOM 745 C CA . ILE A 1 97 ? -13.419 -4.599 28.647 1.00 75.12 97 ILE A CA 1
ATOM 746 C C . ILE A 1 97 ? -14.620 -3.790 29.147 1.00 75.12 97 ILE A C 1
ATOM 748 O O . ILE A 1 97 ? -14.662 -3.390 30.314 1.00 75.12 97 ILE A O 1
ATOM 752 N N . MET A 1 98 ? -15.634 -3.597 28.302 1.00 72.38 98 MET A N 1
ATOM 753 C CA . MET A 1 98 ? -16.854 -2.880 28.672 1.00 72.38 98 MET A CA 1
ATOM 754 C C . MET A 1 98 ? -17.601 -3.587 29.806 1.00 72.38 98 MET A C 1
ATOM 756 O O . MET A 1 98 ? -17.995 -2.942 30.783 1.00 72.38 98 MET A O 1
ATOM 760 N N . ASN A 1 99 ? -17.712 -4.916 29.749 1.00 75.88 99 ASN A N 1
ATOM 761 C CA . ASN A 1 99 ? -18.290 -5.713 30.831 1.00 75.88 99 ASN A CA 1
ATOM 762 C C . ASN A 1 99 ? -17.486 -5.616 32.136 1.00 75.88 99 ASN A C 1
ATOM 764 O O . ASN A 1 99 ? -18.074 -5.536 33.218 1.00 75.88 99 ASN A O 1
ATOM 768 N N . TYR A 1 100 ? -16.154 -5.596 32.065 1.00 77.00 100 TYR A N 1
ATOM 769 C CA . TYR A 1 100 ? -15.295 -5.409 33.235 1.00 77.00 100 TYR A CA 1
ATOM 770 C C . TYR A 1 100 ? -15.493 -4.028 33.883 1.00 77.00 100 TYR A C 1
ATOM 772 O O . TYR A 1 100 ? -15.681 -3.935 35.101 1.00 77.00 100 TYR A O 1
ATOM 780 N N . ILE A 1 101 ? -15.522 -2.957 33.084 1.00 73.25 101 ILE A N 1
ATOM 781 C CA . ILE A 1 101 ? -15.748 -1.587 33.570 1.00 73.25 101 ILE A CA 1
ATOM 782 C C . ILE A 1 101 ? -17.142 -1.455 34.200 1.00 73.25 101 ILE A C 1
ATOM 784 O O . ILE A 1 101 ? -17.280 -0.887 35.290 1.00 73.25 101 ILE A O 1
ATOM 788 N N . GLN A 1 102 ? -18.167 -2.023 33.558 1.00 73.88 102 GLN A N 1
ATOM 789 C CA . GLN A 1 102 ? -19.534 -2.048 34.077 1.00 73.88 102 GLN A CA 1
ATOM 790 C C . GLN A 1 102 ? -19.596 -2.757 35.435 1.00 73.88 102 GLN A C 1
ATOM 792 O O . GLN A 1 102 ? -20.121 -2.190 36.396 1.00 73.88 102 GLN A O 1
ATOM 797 N N . LYS A 1 103 ? -18.991 -3.951 35.543 1.00 75.94 103 LYS A N 1
ATOM 798 C CA . LYS A 1 103 ? -18.912 -4.710 36.799 1.00 75.94 103 LYS A CA 1
ATOM 799 C C . LYS A 1 103 ? -18.262 -3.891 37.909 1.00 75.94 103 LYS A C 1
ATOM 801 O O . LYS A 1 103 ? -18.872 -3.753 38.968 1.00 75.94 103 LYS A O 1
ATOM 806 N N . ARG A 1 104 ? -17.100 -3.270 37.660 1.00 73.00 104 ARG A N 1
ATOM 807 C CA . ARG A 1 104 ? -16.422 -2.425 38.664 1.00 73.00 104 ARG A CA 1
ATOM 808 C C . ARG A 1 104 ? -17.292 -1.270 39.149 1.00 73.00 104 ARG A C 1
ATOM 810 O O . ARG A 1 104 ? -17.285 -0.982 40.341 1.00 73.00 104 ARG A O 1
ATOM 817 N N . ARG A 1 105 ? -18.052 -0.621 38.261 1.00 66.69 105 ARG A N 1
ATOM 818 C CA . ARG A 1 105 ? -18.993 0.444 38.652 1.00 66.69 105 ARG A CA 1
ATOM 819 C C . ARG A 1 105 ? -20.143 -0.076 39.508 1.00 66.69 105 ARG A C 1
ATOM 821 O O . ARG A 1 105 ? -20.531 0.600 40.453 1.00 66.69 105 ARG A O 1
ATOM 828 N N . THR A 1 106 ? -20.690 -1.247 39.189 1.00 72.88 106 THR A N 1
ATOM 829 C CA . THR A 1 106 ? -21.793 -1.833 39.966 1.00 72.88 106 THR A CA 1
ATOM 830 C C . THR A 1 106 ? -21.356 -2.347 41.334 1.00 72.88 106 THR A C 1
ATOM 832 O O . THR A 1 106 ? -22.142 -2.275 42.267 1.00 72.88 106 TH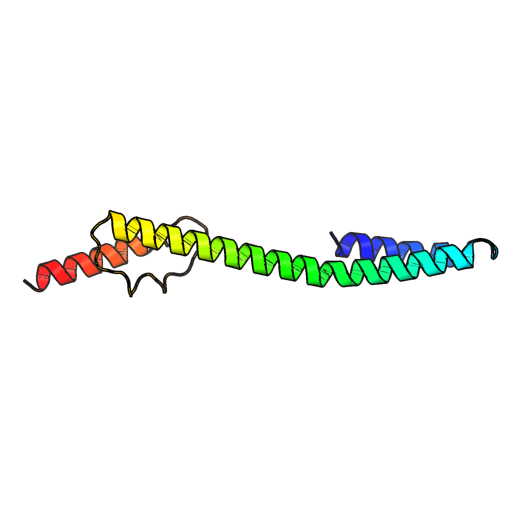R A O 1
ATOM 835 N N . THR A 1 107 ? -20.112 -2.814 41.475 1.00 68.62 107 THR A N 1
ATOM 836 C CA . THR A 1 107 ? -19.556 -3.313 42.746 1.00 68.62 107 THR A CA 1
ATOM 837 C C . THR A 1 107 ? -18.942 -2.223 43.626 1.00 68.62 107 THR A C 1
ATOM 839 O O . THR A 1 107 ? -18.551 -2.508 44.750 1.00 68.62 107 THR A O 1
ATOM 842 N N . ALA A 1 108 ? -18.785 -1.000 43.109 1.00 57.09 108 ALA A N 1
ATOM 843 C CA . ALA A 1 108 ? -18.275 0.155 43.854 1.00 57.09 108 ALA A CA 1
ATOM 844 C C . ALA A 1 108 ? -19.391 1.021 44.478 1.00 57.09 108 ALA A C 1
ATOM 846 O O . ALA A 1 108 ? -19.095 2.085 45.022 1.00 57.09 108 ALA A O 1
ATOM 847 N N . LYS A 1 109 ? -20.654 0.591 44.367 1.00 46.22 109 LYS A N 1
ATOM 848 C CA . LYS A 1 109 ? -21.796 1.118 45.126 1.00 46.22 109 LYS A CA 1
ATOM 849 C C . LYS A 1 109 ? -22.042 0.248 46.348 1.00 46.22 109 LYS A C 1
ATOM 851 O O . LYS A 1 109 ? -22.436 0.833 47.376 1.00 46.22 109 LYS A O 1
#